Protein AF-A0AAE9ICR4-F1 (afdb_monomer_lite)

pLDDT: mean 86.55, std 14.23, range [43.47, 96.19]

Radius of gyration: 14.57 Å; chains: 1; bounding box: 23×33×44 Å

Sequence (52 aa):
MSNGVNQYHTVISYADGITITFGDSVSRRYIRLNADRIAEDERRRRRKERRK

Organism: Paenibacillus polymyxa (NCBI:txid1406)

Structure (mmCIF, N/CA/C/O backbone):
data_AF-A0AAE9ICR4-F1
#
_entry.id   AF-A0AAE9ICR4-F1
#
loop_
_atom_site.group_PDB
_atom_site.id
_atom_site.type_symbol
_atom_site.label_atom_id
_atom_site.label_alt_id
_atom_site.label_comp_id
_atom_site.label_asym_id
_atom_site.label_entity_id
_atom_site.label_seq_id
_atom_site.pdbx_PDB_ins_code
_atom_site.Cartn_x
_atom_site.Cartn_y
_atom_site.Cartn_z
_atom_site.occupancy
_atom_site.B_iso_or_equiv
_atom_site.auth_seq_id
_atom_site.auth_comp_id
_atom_site.auth_asym_id
_atom_site.auth_atom_id
_atom_site.pdbx_PDB_model_num
ATOM 1 N N . MET A 1 1 ? 6.630 25.778 -22.386 1.00 43.47 1 MET A N 1
ATOM 2 C CA . MET A 1 1 ? 6.093 24.402 -22.418 1.00 43.47 1 MET A CA 1
ATOM 3 C C . MET A 1 1 ? 6.471 23.750 -21.102 1.00 43.47 1 MET A C 1
ATOM 5 O O . MET A 1 1 ? 7.655 23.567 -20.858 1.00 43.47 1 MET A O 1
ATOM 9 N N . SER A 1 2 ? 5.509 23.538 -20.201 1.00 45.66 2 SER A N 1
ATOM 10 C CA . SER A 1 2 ? 5.779 22.808 -18.959 1.00 45.66 2 SER A CA 1
ATOM 11 C C . SER A 1 2 ? 5.971 21.345 -19.345 1.00 45.66 2 SER A C 1
ATOM 13 O O . SER A 1 2 ? 5.001 20.672 -19.689 1.00 45.66 2 SER A O 1
ATOM 15 N N . ASN A 1 3 ? 7.223 20.885 -19.394 1.00 53.75 3 ASN A N 1
ATOM 16 C CA . ASN A 1 3 ? 7.563 19.475 -19.563 1.00 53.75 3 ASN A CA 1
ATOM 17 C C . ASN A 1 3 ? 7.164 18.745 -18.274 1.00 53.75 3 ASN A C 1
ATOM 19 O O . ASN A 1 3 ? 8.000 18.455 -17.422 1.00 53.75 3 ASN A O 1
ATOM 23 N N . GLY A 1 4 ? 5.860 18.529 -18.099 1.00 52.31 4 GLY A N 1
ATOM 24 C CA . GLY A 1 4 ? 5.305 17.742 -17.012 1.00 52.31 4 GLY A CA 1
ATOM 25 C C . GLY A 1 4 ? 5.740 16.300 -17.201 1.00 52.31 4 GLY A C 1
ATOM 26 O O . GLY A 1 4 ? 5.142 15.564 -17.981 1.00 52.31 4 GLY A O 1
ATOM 27 N N . VAL A 1 5 ? 6.817 15.912 -16.522 1.00 56.09 5 VAL A N 1
ATOM 28 C CA . VAL A 1 5 ? 7.203 14.513 -16.366 1.00 56.09 5 VAL A CA 1
ATOM 29 C C . VAL A 1 5 ? 5.994 13.815 -15.750 1.00 56.09 5 VAL A C 1
ATOM 31 O O . VAL A 1 5 ? 5.680 14.045 -14.584 1.00 56.09 5 VAL A O 1
ATOM 34 N N . ASN A 1 6 ? 5.262 13.037 -16.550 1.00 58.28 6 ASN A N 1
ATOM 35 C CA . ASN A 1 6 ? 4.189 12.178 -16.063 1.00 58.28 6 ASN A CA 1
ATOM 36 C C . ASN A 1 6 ? 4.831 11.191 -15.083 1.00 58.28 6 ASN A C 1
ATOM 38 O O . ASN A 1 6 ? 5.404 10.184 -15.497 1.00 58.28 6 ASN A O 1
ATOM 42 N N . GLN A 1 7 ? 4.805 11.521 -13.792 1.00 69.00 7 GLN A N 1
ATOM 43 C CA . GLN A 1 7 ? 5.257 10.626 -12.738 1.00 69.00 7 GLN A CA 1
ATOM 44 C C . GLN A 1 7 ? 4.270 9.462 -12.694 1.00 69.00 7 GLN A C 1
ATOM 46 O O . GLN A 1 7 ? 3.108 9.612 -12.300 1.00 69.00 7 GLN A O 1
ATOM 51 N N . TYR A 1 8 ? 4.708 8.304 -13.176 1.00 77.56 8 TYR A N 1
ATOM 52 C CA . TYR A 1 8 ? 3.893 7.100 -13.168 1.00 77.56 8 TYR A CA 1
ATOM 53 C C . TYR A 1 8 ? 3.783 6.585 -11.735 1.00 77.56 8 TYR A C 1
ATOM 55 O O . TYR A 1 8 ? 4.782 6.385 -11.056 1.00 77.56 8 TYR A O 1
ATOM 63 N N . HIS A 1 9 ? 2.564 6.331 -11.273 1.00 88.12 9 HIS A N 1
ATOM 64 C CA . HIS A 1 9 ? 2.329 5.750 -9.957 1.00 88.12 9 HIS A CA 1
ATOM 65 C C . HIS A 1 9 ? 1.686 4.378 -10.116 1.00 88.12 9 HIS A C 1
ATOM 67 O O . HIS A 1 9 ? 0.831 4.176 -10.980 1.00 88.12 9 HIS A O 1
ATOM 73 N N . THR A 1 10 ? 2.084 3.431 -9.270 1.00 91.50 10 THR A N 1
ATOM 74 C CA . THR A 1 10 ? 1.391 2.145 -9.163 1.00 91.50 10 THR A CA 1
ATOM 75 C C . THR A 1 10 ? 0.466 2.197 -7.961 1.00 91.50 10 THR A C 1
ATOM 77 O O . THR A 1 10 ? 0.927 2.351 -6.832 1.00 91.50 10 THR A O 1
ATOM 80 N N . VAL A 1 11 ? -0.835 2.058 -8.201 1.00 93.12 11 VAL A N 1
ATOM 81 C CA . VAL A 1 11 ? -1.861 2.062 -7.153 1.00 93.12 11 VAL A CA 1
ATOM 82 C C . VAL A 1 11 ? -2.392 0.646 -6.969 1.00 93.12 11 VAL A C 1
ATOM 84 O O . VAL A 1 11 ? -2.777 -0.001 -7.942 1.00 93.12 11 VAL A O 1
ATOM 87 N N . ILE A 1 12 ? -2.414 0.167 -5.726 1.00 94.12 12 ILE A N 1
ATOM 88 C CA . ILE A 1 12 ? -3.044 -1.101 -5.348 1.00 94.12 12 ILE A CA 1
ATOM 89 C C . ILE A 1 12 ? -4.182 -0.797 -4.383 1.00 94.12 12 ILE A C 1
ATOM 91 O O . ILE A 1 12 ? -3.953 -0.262 -3.297 1.00 94.12 12 ILE A O 1
ATOM 95 N N . SER A 1 13 ? -5.394 -1.169 -4.785 1.00 96.06 13 SER A N 1
ATOM 96 C CA . SER A 1 13 ? -6.612 -1.022 -3.991 1.00 96.06 13 SER A CA 1
ATOM 97 C C . SER A 1 13 ? -7.095 -2.394 -3.534 1.00 96.06 13 SER A C 1
ATOM 99 O O . SER A 1 13 ? -7.297 -3.290 -4.353 1.00 96.06 13 SER A O 1
ATOM 101 N N . TYR A 1 14 ? -7.297 -2.552 -2.231 1.00 94.81 14 TYR A N 1
ATOM 102 C CA . TYR A 1 14 ? -7.823 -3.771 -1.625 1.00 94.81 14 TYR A CA 1
ATOM 103 C C . TYR A 1 14 ? -9.326 -3.646 -1.360 1.00 94.81 14 TYR A C 1
ATOM 105 O O . TYR A 1 14 ? -9.848 -2.551 -1.142 1.00 94.81 14 TYR A O 1
ATOM 113 N N . ALA A 1 15 ? -10.021 -4.788 -1.329 1.00 93.81 15 ALA A N 1
ATOM 114 C CA . ALA A 1 15 ? -11.471 -4.855 -1.125 1.00 93.81 15 ALA A CA 1
ATOM 115 C C . ALA A 1 15 ? -11.939 -4.253 0.214 1.00 93.81 15 ALA A C 1
ATOM 117 O O . ALA A 1 15 ? -13.086 -3.839 0.340 1.00 93.81 15 ALA A O 1
ATOM 118 N N . ASP A 1 16 ? -11.054 -4.174 1.208 1.00 91.12 16 ASP A N 1
ATOM 119 C CA . ASP A 1 16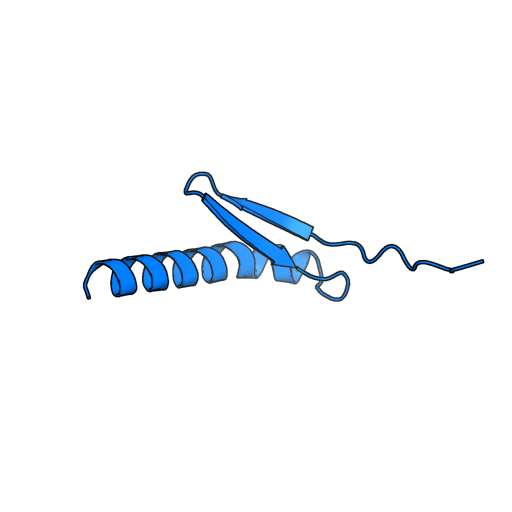 ? -11.325 -3.594 2.524 1.00 91.12 16 ASP A CA 1
ATOM 120 C C . ASP A 1 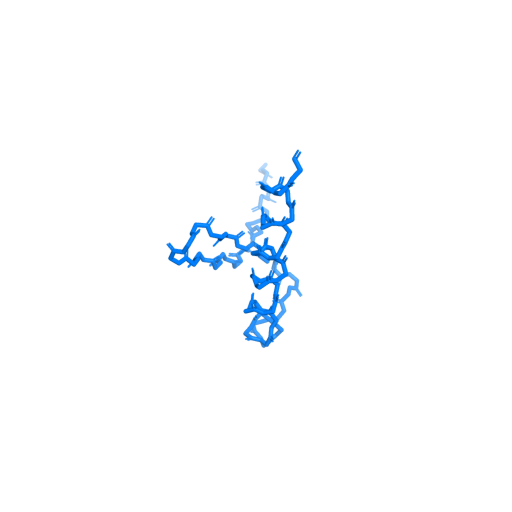16 ? -11.094 -2.072 2.596 1.00 91.12 16 ASP A C 1
ATOM 122 O O . ASP A 1 16 ? -11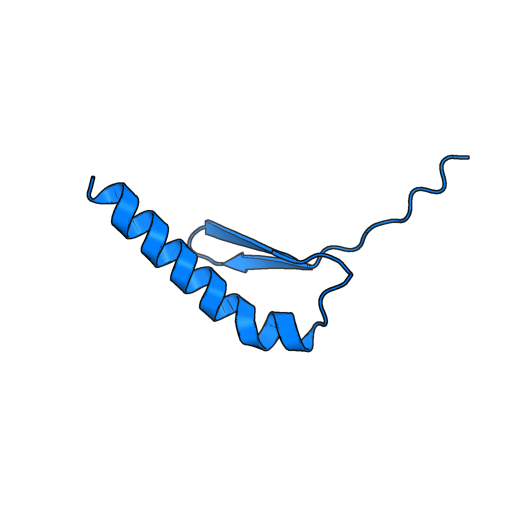.068 -1.492 3.683 1.00 91.12 16 ASP A O 1
ATOM 126 N N . GLY A 1 17 ? -10.930 -1.409 1.446 1.00 92.19 17 GLY A N 1
ATOM 127 C CA . GLY A 1 17 ? -10.796 0.048 1.360 1.00 92.19 17 GLY A CA 1
ATOM 128 C C . GLY A 1 17 ? -9.416 0.567 1.769 1.00 92.19 17 GLY A C 1
ATOM 129 O O . GLY A 1 17 ? -9.277 1.714 2.205 1.00 92.19 17 GLY A O 1
ATOM 130 N N . ILE A 1 18 ? -8.387 -0.278 1.688 1.00 94.56 18 ILE A N 1
ATOM 131 C CA . ILE A 1 18 ? -6.988 0.138 1.810 1.00 94.56 18 ILE A CA 1
ATOM 132 C C . ILE A 1 18 ? -6.441 0.398 0.412 1.00 94.56 18 ILE A C 1
ATOM 134 O O . ILE A 1 18 ? -6.542 -0.458 -0.464 1.00 94.56 18 ILE A O 1
ATOM 138 N N . THR A 1 19 ? -5.823 1.561 0.233 1.00 95.06 19 THR A N 1
ATOM 139 C CA . THR A 1 19 ? -5.179 1.957 -1.019 1.00 95.06 19 THR A CA 1
ATOM 140 C C . THR A 1 19 ? -3.727 2.295 -0.736 1.00 95.06 19 THR A C 1
ATOM 142 O O . THR A 1 19 ? -3.440 3.088 0.160 1.00 95.06 19 THR A O 1
ATOM 145 N N . ILE A 1 20 ? -2.814 1.690 -1.493 1.00 94.25 20 ILE A N 1
ATOM 146 C CA . ILE A 1 20 ? -1.375 1.933 -1.389 1.00 94.25 20 ILE A CA 1
ATOM 147 C C . ILE A 1 20 ? -0.883 2.471 -2.726 1.00 94.25 20 ILE A C 1
ATOM 149 O O . ILE A 1 20 ? -1.092 1.846 -3.768 1.00 94.25 20 ILE A O 1
ATOM 153 N N . THR A 1 21 ? -0.199 3.609 -2.678 1.00 94.00 21 THR A N 1
ATOM 154 C CA . THR A 1 21 ? 0.399 4.257 -3.845 1.00 94.00 21 THR A CA 1
ATOM 155 C C . THR A 1 21 ? 1.914 4.126 -3.777 1.00 94.00 21 THR A C 1
ATOM 157 O O . THR A 1 21 ? 2.536 4.543 -2.802 1.00 94.00 21 THR A O 1
ATOM 160 N N . PHE A 1 22 ? 2.508 3.565 -4.825 1.00 92.62 22 PHE A N 1
ATOM 161 C CA . PHE A 1 22 ? 3.952 3.476 -5.010 1.00 92.62 22 PHE A CA 1
ATOM 162 C C . PHE A 1 22 ? 4.392 4.457 -6.097 1.00 92.62 22 PHE A C 1
ATOM 164 O O . PHE A 1 22 ? 3.760 4.529 -7.155 1.00 92.62 22 PHE A O 1
ATOM 171 N N . GLY A 1 23 ? 5.475 5.189 -5.836 1.00 88.81 23 GLY A N 1
ATOM 172 C CA . GLY A 1 23 ? 6.115 6.048 -6.834 1.00 88.81 23 GLY A CA 1
ATOM 173 C C . GLY A 1 23 ? 6.797 5.249 -7.950 1.00 88.81 23 GLY A C 1
ATOM 174 O O . GLY A 1 23 ? 7.035 4.046 -7.817 1.00 88.81 23 GLY A O 1
ATOM 175 N N . ASP A 1 24 ? 7.137 5.938 -9.037 1.00 85.25 24 ASP A N 1
ATOM 176 C CA . ASP A 1 24 ? 7.822 5.394 -10.221 1.00 85.25 24 ASP A CA 1
ATOM 177 C C . ASP A 1 24 ? 9.190 4.764 -9.921 1.00 85.25 24 ASP A C 1
ATOM 179 O O . ASP A 1 24 ? 9.591 3.802 -10.577 1.00 85.25 24 ASP A O 1
ATOM 183 N N . SER A 1 25 ? 9.894 5.269 -8.909 1.00 87.69 25 SER A N 1
ATOM 184 C CA . SER A 1 25 ? 11.200 4.768 -8.470 1.00 87.69 25 SER A CA 1
ATOM 185 C C . SER A 1 25 ? 11.151 3.355 -7.876 1.00 87.69 25 SER A C 1
ATOM 187 O O . SER A 1 25 ? 12.185 2.699 -7.724 1.00 87.69 25 SER A O 1
ATOM 189 N N . VAL A 1 26 ? 9.958 2.849 -7.550 1.00 90.12 26 VAL A N 1
ATOM 190 C CA . VAL A 1 26 ? 9.780 1.547 -6.912 1.00 90.12 26 VAL A CA 1
ATOM 191 C C . VAL A 1 26 ? 9.613 0.450 -7.962 1.00 90.12 26 VAL A C 1
ATOM 193 O O . VAL A 1 26 ? 8.679 0.441 -8.762 1.00 90.12 26 VAL A O 1
ATOM 196 N N . SER A 1 27 ? 10.491 -0.554 -7.923 1.00 91.62 27 SER A N 1
ATOM 197 C CA . SER A 1 27 ? 10.394 -1.689 -8.847 1.00 91.62 27 SER A CA 1
ATOM 198 C C . SER A 1 27 ? 9.105 -2.501 -8.648 1.00 91.62 27 SER A C 1
ATOM 200 O O . SER A 1 27 ? 8.682 -2.778 -7.523 1.00 91.62 27 SER A O 1
ATOM 202 N N . ARG A 1 28 ? 8.528 -3.014 -9.743 1.00 90.25 28 ARG A N 1
ATOM 203 C CA . ARG A 1 28 ? 7.354 -3.914 -9.695 1.00 90.25 28 ARG A CA 1
ATOM 204 C C . ARG A 1 28 ? 7.576 -5.144 -8.808 1.00 90.25 28 ARG A C 1
ATOM 206 O O . ARG A 1 28 ? 6.635 -5.633 -8.189 1.00 90.25 28 ARG A O 1
ATOM 213 N N . ARG A 1 29 ? 8.815 -5.648 -8.739 1.00 94.44 29 ARG A N 1
ATOM 214 C CA . ARG A 1 29 ? 9.182 -6.771 -7.863 1.00 94.44 29 ARG A CA 1
ATOM 215 C C . ARG A 1 29 ? 9.049 -6.384 -6.393 1.00 94.44 29 ARG A C 1
ATOM 217 O O . ARG A 1 29 ? 8.476 -7.150 -5.628 1.00 94.44 29 ARG A O 1
ATOM 224 N N . TYR A 1 30 ? 9.531 -5.201 -6.018 1.00 94.12 30 TYR A N 1
ATOM 225 C CA . TYR A 1 30 ? 9.381 -4.694 -4.658 1.00 94.12 30 TYR A CA 1
ATOM 226 C C . TYR A 1 30 ? 7.907 -4.542 -4.279 1.00 94.12 30 TYR A C 1
ATOM 228 O O . TYR A 1 30 ? 7.511 -5.009 -3.213 1.00 94.12 30 TYR A O 1
ATOM 236 N N . ILE A 1 31 ? 7.101 -3.956 -5.174 1.00 93.94 31 ILE A N 1
ATOM 237 C CA . ILE A 1 31 ? 5.658 -3.774 -4.974 1.00 93.94 31 ILE A CA 1
ATOM 238 C C . ILE A 1 31 ? 4.990 -5.123 -4.689 1.00 93.94 31 ILE A C 1
ATOM 240 O O . ILE A 1 31 ? 4.342 -5.271 -3.661 1.00 93.94 31 ILE A O 1
ATOM 244 N N . ARG A 1 32 ? 5.213 -6.137 -5.537 1.00 92.75 32 ARG A N 1
ATOM 245 C CA . ARG A 1 32 ? 4.623 -7.477 -5.353 1.00 92.75 32 ARG A CA 1
ATOM 246 C C . ARG A 1 32 ? 5.022 -8.148 -4.040 1.00 92.75 32 ARG A C 1
ATOM 248 O O . ARG A 1 32 ? 4.216 -8.865 -3.471 1.00 92.75 32 ARG A O 1
ATOM 255 N N . LEU A 1 33 ? 6.253 -7.941 -3.577 1.00 95.25 33 LEU A N 1
ATOM 256 C CA . LEU A 1 33 ? 6.749 -8.572 -2.351 1.00 95.25 33 LEU A CA 1
ATOM 257 C C . LEU A 1 33 ? 6.276 -7.869 -1.074 1.00 95.25 33 LEU A C 1
ATOM 259 O O . LEU A 1 33 ? 6.229 -8.499 -0.023 1.00 95.25 33 LEU A O 1
ATOM 263 N N . ASN A 1 34 ? 5.967 -6.570 -1.141 1.00 95.75 34 ASN A N 1
ATOM 264 C CA . ASN A 1 34 ? 5.718 -5.760 0.055 1.00 95.75 34 ASN A CA 1
ATOM 265 C C . ASN A 1 34 ? 4.294 -5.215 0.168 1.00 95.75 34 ASN A C 1
ATOM 267 O O . ASN A 1 34 ? 3.901 -4.845 1.272 1.00 95.75 34 ASN A O 1
ATOM 271 N N . ALA A 1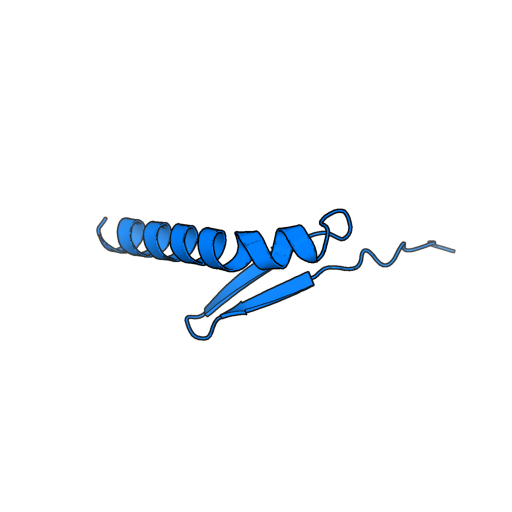 35 ? 3.523 -5.146 -0.921 1.00 95.06 35 ALA A N 1
ATOM 272 C CA . ALA A 1 35 ? 2.201 -4.523 -0.904 1.00 95.06 35 ALA A CA 1
ATOM 273 C C . ALA A 1 35 ? 1.262 -5.164 0.124 1.00 95.06 35 ALA A C 1
ATOM 275 O O . ALA A 1 35 ? 0.626 -4.433 0.882 1.00 95.06 35 ALA A O 1
ATOM 276 N N . ASP A 1 36 ? 1.223 -6.497 0.201 1.00 94.62 36 ASP A N 1
ATOM 277 C CA . ASP A 1 36 ? 0.359 -7.207 1.151 1.00 94.62 36 ASP A CA 1
ATOM 278 C C . ASP A 1 36 ? 0.770 -6.937 2.602 1.00 94.62 36 ASP A C 1
ATOM 280 O O . ASP A 1 36 ? -0.077 -6.680 3.459 1.00 94.62 36 ASP A O 1
ATOM 284 N N . ARG A 1 37 ? 2.083 -6.918 2.868 1.00 96.06 37 ARG A N 1
ATOM 285 C CA . ARG A 1 37 ? 2.640 -6.626 4.195 1.00 96.06 37 ARG A CA 1
ATOM 286 C C . ARG A 1 37 ? 2.289 -5.207 4.644 1.00 96.06 37 ARG A C 1
ATOM 288 O O . ARG A 1 37 ? 1.841 -5.012 5.769 1.00 96.06 37 ARG A O 1
ATOM 295 N N . ILE A 1 38 ? 2.454 -4.225 3.755 1.00 96.19 38 ILE A N 1
ATOM 296 C CA . ILE A 1 38 ? 2.099 -2.823 4.021 1.00 96.19 38 ILE A CA 1
ATOM 297 C C . ILE A 1 38 ? 0.588 -2.697 4.263 1.00 96.19 38 ILE A C 1
ATOM 299 O O . ILE A 1 38 ? 0.169 -1.994 5.183 1.00 96.19 38 ILE A O 1
ATOM 303 N N . ALA A 1 39 ? -0.237 -3.405 3.485 1.00 96.19 39 ALA A N 1
ATOM 304 C CA . ALA A 1 39 ? -1.684 -3.402 3.677 1.00 96.19 39 ALA A CA 1
ATOM 305 C C . ALA A 1 39 ? -2.071 -3.983 5.042 1.00 96.19 39 ALA A C 1
ATOM 307 O O . ALA A 1 39 ? -2.932 -3.436 5.728 1.00 96.19 39 ALA A O 1
ATOM 308 N N . GLU A 1 40 ? -1.426 -5.066 5.476 1.00 96.00 40 GLU A N 1
ATOM 309 C CA . GLU A 1 40 ? -1.671 -5.654 6.792 1.00 96.00 40 GLU A CA 1
ATOM 31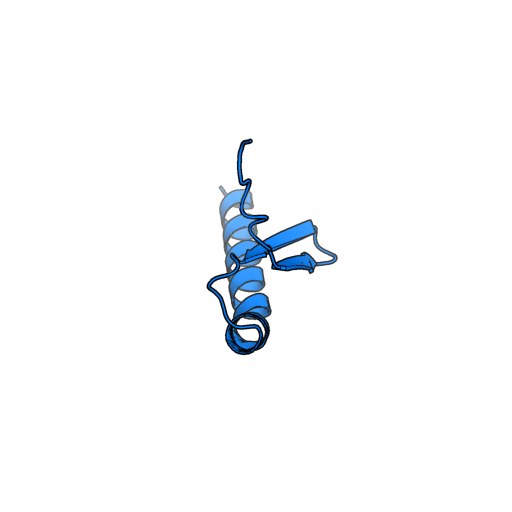0 C C . GLU A 1 40 ? -1.262 -4.721 7.941 1.00 96.00 40 GLU A C 1
ATOM 312 O O . GLU A 1 40 ? -2.012 -4.577 8.912 1.00 96.00 40 GLU A O 1
ATOM 317 N N . ASP A 1 41 ? -0.120 -4.044 7.823 1.00 95.88 41 ASP A N 1
ATOM 318 C CA . ASP A 1 41 ? 0.318 -3.050 8.805 1.00 95.88 41 ASP A CA 1
ATOM 319 C C . ASP A 1 41 ? -0.706 -1.904 8.927 1.00 95.88 41 ASP A C 1
ATOM 321 O O . ASP A 1 41 ? -1.080 -1.520 10.041 1.00 95.88 41 ASP A O 1
ATOM 325 N N . GLU A 1 42 ? -1.261 -1.433 7.805 1.00 94.31 42 GLU A N 1
ATOM 326 C CA . GLU A 1 42 ? -2.331 -0.428 7.799 1.00 94.31 42 GLU A CA 1
ATOM 327 C C . GLU A 1 42 ? -3.631 -0.960 8.434 1.00 94.31 42 GLU A C 1
ATOM 329 O O . GLU A 1 42 ? -4.251 -0.270 9.249 1.00 94.31 42 GLU A O 1
ATOM 334 N N . ARG A 1 43 ? -4.020 -2.220 8.174 1.00 94.50 43 ARG A N 1
ATOM 335 C CA . ARG A 1 43 ? -5.158 -2.863 8.872 1.00 94.50 43 ARG A CA 1
ATOM 336 C C . ARG A 1 43 ? -4.947 -2.871 10.380 1.00 94.50 43 ARG A C 1
ATOM 338 O O . ARG A 1 43 ? -5.873 -2.579 11.143 1.00 94.50 43 ARG A O 1
ATOM 345 N N . ARG A 1 44 ? -3.739 -3.224 10.831 1.00 95.06 44 ARG A N 1
ATOM 346 C CA . ARG A 1 44 ? -3.383 -3.260 12.257 1.00 95.06 44 ARG A CA 1
ATOM 347 C C . ARG A 1 44 ? -3.452 -1.864 12.870 1.00 95.06 44 ARG A C 1
ATOM 349 O O . ARG A 1 44 ? -3.997 -1.734 13.967 1.00 95.06 44 ARG A O 1
ATOM 356 N N . ARG A 1 45 ? -2.968 -0.834 12.169 1.00 92.94 45 ARG A N 1
ATOM 357 C CA . ARG A 1 45 ? -3.057 0.571 12.600 1.00 92.94 45 AR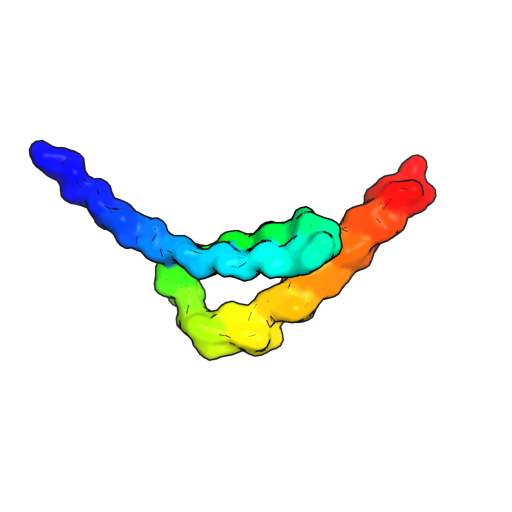G A CA 1
ATOM 358 C C . ARG A 1 45 ? -4.511 0.999 12.804 1.00 92.94 45 ARG A C 1
ATOM 360 O O . ARG A 1 45 ? -4.869 1.388 13.913 1.00 92.94 45 ARG A O 1
ATOM 367 N N . ARG A 1 46 ? -5.377 0.785 11.806 1.00 92.56 46 ARG A N 1
ATOM 368 C CA . ARG A 1 46 ? -6.815 1.110 11.889 1.00 92.56 46 ARG A CA 1
ATOM 369 C C . ARG A 1 46 ? -7.523 0.373 13.030 1.00 92.56 46 ARG A C 1
ATOM 371 O O . ARG A 1 46 ? -8.358 0.946 13.723 1.00 92.56 46 ARG A O 1
ATOM 378 N N . ARG A 1 47 ? -7.189 -0.902 13.270 1.00 92.38 47 ARG A N 1
ATOM 379 C CA . ARG A 1 47 ? -7.743 -1.672 14.404 1.00 92.38 47 ARG A CA 1
ATOM 380 C C . ARG A 1 47 ? -7.323 -1.104 15.759 1.00 92.38 47 ARG A C 1
ATOM 382 O O . ARG A 1 47 ? -8.129 -1.130 16.683 1.00 92.38 47 ARG A O 1
ATOM 389 N N . LYS A 1 48 ? -6.080 -0.630 15.889 1.00 92.44 48 LYS A N 1
ATOM 390 C CA . LYS A 1 48 ? -5.592 0.011 17.119 1.00 92.44 48 LYS A CA 1
ATOM 391 C C . LYS A 1 48 ? -6.283 1.352 17.357 1.00 92.44 48 LYS A C 1
ATOM 393 O O . LYS A 1 48 ? -6.718 1.595 18.473 1.00 92.44 48 LYS A O 1
ATOM 398 N N . GLU A 1 49 ? -6.438 2.170 16.318 1.00 89.81 49 GLU A N 1
ATOM 399 C CA . GLU A 1 49 ? -7.135 3.461 16.407 1.00 89.81 49 GLU A CA 1
ATOM 400 C C . GLU A 1 49 ? -8.595 3.302 16.834 1.00 89.81 49 GLU A C 1
ATOM 402 O O . GLU A 1 49 ? -9.057 4.044 17.684 1.00 89.81 49 GLU A O 1
ATOM 407 N N . ARG A 1 50 ? -9.298 2.277 16.337 1.00 82.88 50 ARG A N 1
ATOM 408 C CA . ARG A 1 50 ? -10.691 1.989 16.729 1.00 82.88 50 ARG A CA 1
ATOM 409 C C . ARG A 1 50 ? -10.874 1.498 18.169 1.00 82.88 50 ARG A C 1
ATOM 411 O O . ARG A 1 50 ? -12.010 1.386 18.615 1.00 82.88 50 ARG A O 1
ATOM 418 N N . ARG A 1 51 ? -9.798 1.100 18.851 1.00 77.56 51 ARG A N 1
ATOM 419 C CA . ARG A 1 51 ? -9.841 0.622 20.245 1.00 77.56 51 ARG A CA 1
ATOM 420 C C . ARG A 1 51 ? -9.593 1.737 21.263 1.00 77.56 51 ARG A C 1
ATOM 422 O O . ARG A 1 51 ? -9.697 1.463 22.455 1.00 77.56 51 ARG A O 1
ATOM 429 N N . LYS A 1 52 ? -9.211 2.927 20.803 1.00 64.56 52 LYS A N 1
ATOM 430 C CA . LYS A 1 52 ? -8.969 4.112 21.624 1.00 64.56 52 LYS A CA 1
ATOM 431 C C . LYS A 1 52 ? -10.192 5.019 21.579 1.00 64.56 52 LYS A C 1
ATOM 433 O O . LYS A 1 52 ? -10.447 5.655 22.620 1.00 64.56 52 LYS A O 1
#

Foldseek 3Di:
DPPPPPFDWDWDADPVGDIDIDTPPDDPVNCVVCVVVVSVVVVVVVVVVVVD

Secondary structure (DSSP, 8-state):
---------EEEE-TTS-EEEE-TTS-HHHHHHHHHHHHHHHHHHHHHHTT-